Protein AF-A0A9Q7ZPT3-F1 (afdb_monomer_lite)

Structure (mmCIF, N/CA/C/O backbone):
data_AF-A0A9Q7ZPT3-F1
#
_entry.id   AF-A0A9Q7ZPT3-F1
#
loop_
_atom_site.group_PDB
_atom_site.id
_atom_site.type_symbol
_atom_site.label_atom_id
_atom_site.label_alt_id
_atom_site.label_comp_id
_atom_site.label_asym_id
_atom_site.label_entity_id
_atom_site.label_seq_id
_atom_site.pdbx_PDB_ins_code
_atom_site.Cartn_x
_atom_site.Cartn_y
_atom_site.Cartn_z
_atom_site.occupancy
_atom_site.B_iso_or_equiv
_atom_site.auth_seq_id
_atom_site.auth_comp_id
_atom_site.auth_asym_id
_atom_site.auth_atom_id
_atom_site.pdbx_PDB_model_num
ATOM 1 N N . MET A 1 1 ? 62.247 -33.772 -28.842 1.00 45.47 1 MET A N 1
ATOM 2 C CA . MET A 1 1 ? 61.050 -34.257 -28.126 1.00 45.47 1 MET A CA 1
ATOM 3 C C . MET A 1 1 ? 61.107 -33.730 -26.703 1.00 45.47 1 MET A C 1
ATOM 5 O O . MET A 1 1 ? 61.935 -34.231 -25.962 1.00 45.47 1 MET A O 1
ATOM 9 N N . SER A 1 2 ? 60.295 -32.715 -26.377 1.00 42.19 2 SER A N 1
ATOM 10 C CA . SER A 1 2 ? 59.961 -32.263 -25.012 1.00 42.19 2 SER A CA 1
ATOM 11 C C . SER A 1 2 ? 58.651 -31.461 -25.064 1.00 42.19 2 SER A C 1
ATOM 13 O O . SER A 1 2 ? 58.462 -30.663 -25.980 1.00 42.19 2 SER A O 1
ATOM 15 N N . ASN A 1 3 ? 57.762 -31.744 -24.109 1.00 43.91 3 ASN A N 1
ATOM 16 C CA . ASN A 1 3 ? 56.369 -31.297 -23.952 1.00 43.91 3 ASN A CA 1
ATOM 17 C C . ASN A 1 3 ? 56.110 -29.786 -24.113 1.00 43.91 3 ASN A C 1
ATOM 19 O O . ASN A 1 3 ? 56.794 -28.995 -23.464 1.00 43.91 3 ASN A O 1
ATOM 23 N N . PRO A 1 4 ? 55.024 -29.377 -24.796 1.00 50.50 4 PRO A N 1
ATOM 24 C CA . PRO A 1 4 ? 54.383 -28.100 -24.528 1.00 50.50 4 PRO A CA 1
ATOM 25 C C . PRO A 1 4 ? 53.414 -28.251 -23.345 1.00 50.50 4 PRO A C 1
ATOM 27 O O . PRO A 1 4 ? 52.416 -28.968 -23.422 1.00 50.50 4 PRO A O 1
ATOM 30 N N . SER A 1 5 ? 53.722 -27.578 -22.235 1.00 48.19 5 SER A N 1
ATOM 31 C CA . SER A 1 5 ? 52.800 -27.411 -21.110 1.00 48.19 5 SER A CA 1
ATOM 32 C C . SER A 1 5 ? 51.533 -26.707 -21.592 1.00 48.19 5 SER A C 1
ATOM 34 O O . SER A 1 5 ? 51.564 -25.546 -22.000 1.00 48.19 5 SER A O 1
ATOM 36 N N . VAL A 1 6 ? 50.419 -27.433 -21.556 1.00 46.09 6 VAL A N 1
ATOM 37 C CA . VAL A 1 6 ? 49.079 -26.914 -21.821 1.00 46.09 6 VAL A CA 1
ATOM 38 C C . VAL A 1 6 ? 48.706 -25.991 -20.664 1.00 46.09 6 VAL A C 1
ATOM 40 O O . VAL A 1 6 ? 48.404 -26.450 -19.564 1.00 46.09 6 VAL A O 1
ATOM 43 N N . TYR A 1 7 ? 48.748 -24.682 -20.899 1.00 45.62 7 TYR A N 1
ATOM 44 C CA . TYR A 1 7 ? 48.119 -23.713 -20.009 1.00 45.62 7 TYR A CA 1
ATOM 45 C C . TYR A 1 7 ? 46.606 -23.821 -20.200 1.00 45.62 7 TYR A C 1
ATOM 47 O O . TYR A 1 7 ? 46.051 -23.311 -21.170 1.00 45.62 7 TYR A O 1
ATOM 55 N N . ILE A 1 8 ? 45.945 -24.536 -19.291 1.00 49.62 8 ILE A N 1
ATOM 56 C CA . ILE A 1 8 ? 44.487 -24.530 -19.179 1.00 49.62 8 ILE A CA 1
ATOM 57 C C . ILE A 1 8 ? 44.114 -23.180 -18.568 1.00 49.62 8 ILE A C 1
ATOM 59 O O . ILE A 1 8 ? 44.253 -22.971 -17.363 1.00 49.62 8 ILE A O 1
ATOM 63 N N . SER A 1 9 ? 43.678 -22.248 -19.410 1.00 49.34 9 SER A N 1
ATOM 64 C CA . SER A 1 9 ? 42.980 -21.048 -18.967 1.00 49.34 9 SER A CA 1
ATOM 65 C C . SER A 1 9 ? 41.706 -21.507 -18.263 1.00 49.34 9 SER A C 1
ATOM 67 O O . SER A 1 9 ? 40.790 -22.008 -18.909 1.00 49.34 9 SER A O 1
ATOM 69 N N . GLN A 1 10 ? 41.673 -21.401 -16.934 1.00 46.66 10 GLN A N 1
ATOM 70 C CA . GLN A 1 10 ? 40.448 -21.556 -16.158 1.00 46.66 10 GLN A CA 1
ATOM 71 C C . GLN A 1 10 ? 39.431 -20.538 -16.678 1.00 46.66 10 GLN A C 1
ATOM 73 O O . GLN A 1 10 ? 39.513 -19.346 -16.379 1.00 46.66 10 GLN A O 1
ATOM 78 N N . GLU A 1 11 ? 38.479 -21.010 -17.480 1.00 44.56 11 GLU A N 1
ATOM 79 C CA . GLU A 1 11 ? 37.221 -20.320 -17.710 1.00 44.56 11 GLU A CA 1
ATOM 80 C C . GLU A 1 11 ? 36.544 -20.173 -16.346 1.00 44.56 11 GLU A C 1
ATOM 82 O O . GLU A 1 11 ? 35.924 -21.098 -15.821 1.00 44.56 11 GLU A O 1
ATOM 87 N N . ASN A 1 12 ? 36.714 -19.000 -15.735 1.00 46.56 12 ASN A N 1
ATOM 88 C CA . ASN A 1 12 ? 35.888 -18.551 -14.627 1.00 46.56 12 ASN A CA 1
ATOM 89 C C . ASN A 1 12 ? 34.462 -18.393 -15.165 1.00 46.56 12 ASN A C 1
ATOM 91 O O . ASN A 1 12 ? 34.041 -17.307 -15.563 1.00 46.56 12 ASN A O 1
ATOM 95 N N . MET A 1 13 ? 33.719 -19.500 -15.190 1.00 45.72 13 MET A N 1
ATOM 96 C CA . MET A 1 13 ? 32.273 -19.504 -15.330 1.00 45.72 13 MET A CA 1
ATOM 97 C C . MET A 1 13 ? 31.680 -18.848 -14.081 1.00 45.72 13 MET A C 1
ATOM 99 O O . MET A 1 13 ? 31.248 -19.513 -13.142 1.00 45.72 13 MET A O 1
ATOM 103 N N . ILE A 1 14 ? 31.667 -17.515 -14.055 1.00 53.78 14 ILE A N 1
ATOM 104 C CA . ILE A 1 14 ? 30.782 -16.769 -13.169 1.00 53.78 14 ILE A CA 1
ATOM 105 C C . ILE A 1 14 ? 29.375 -17.004 -13.720 1.00 53.78 14 ILE A C 1
ATOM 107 O O . ILE A 1 14 ? 28.887 -16.259 -14.567 1.00 53.78 14 ILE A O 1
ATOM 111 N N . SER A 1 15 ? 28.726 -18.077 -13.265 1.00 48.56 15 SER A N 1
ATOM 112 C CA . SER A 1 15 ? 27.282 -18.249 -13.401 1.00 48.56 15 SER A CA 1
ATOM 113 C C . SER A 1 15 ? 26.611 -17.210 -12.505 1.00 48.56 15 SER A C 1
ATOM 115 O O . SER A 1 15 ? 26.186 -17.504 -11.388 1.00 48.56 15 SER A O 1
ATOM 117 N N . GLY A 1 16 ? 26.574 -15.962 -12.973 1.00 49.50 16 GLY A N 1
ATOM 118 C CA . GLY A 1 16 ? 25.782 -14.913 -12.358 1.00 49.50 16 GLY A CA 1
ATOM 119 C C . GLY A 1 16 ? 24.321 -15.325 -12.441 1.00 49.50 16 GLY A C 1
ATOM 120 O O . GLY A 1 16 ? 23.749 -15.369 -13.528 1.00 49.50 16 GLY A O 1
ATOM 121 N N . VAL A 1 17 ? 23.716 -15.656 -11.302 1.00 49.78 17 VAL A N 1
ATOM 122 C CA . VAL A 1 17 ? 22.260 -15.753 -11.204 1.00 49.78 17 VAL A CA 1
ATOM 123 C C . VAL A 1 17 ? 21.730 -14.345 -11.449 1.00 49.78 17 VAL A C 1
ATOM 125 O O . VAL A 1 17 ? 21.716 -13.504 -10.552 1.00 49.78 17 VAL A O 1
ATOM 128 N N . VAL A 1 18 ? 21.359 -14.057 -12.694 1.00 52.34 18 VAL A N 1
ATOM 129 C CA . VAL A 1 18 ? 20.647 -12.831 -13.036 1.00 52.34 18 VAL A CA 1
ATOM 130 C C . VAL A 1 18 ? 19.228 -13.018 -12.518 1.00 52.34 18 VAL A C 1
ATOM 132 O O . VAL A 1 18 ? 18.401 -13.670 -13.154 1.00 52.34 18 VAL A O 1
ATOM 135 N N . PHE A 1 19 ? 18.948 -12.485 -11.331 1.00 58.59 19 PHE A N 1
ATOM 136 C CA . PHE A 1 19 ? 17.576 -12.316 -10.872 1.00 58.59 19 PHE A CA 1
ATOM 137 C C . PHE A 1 19 ? 16.932 -11.260 -11.768 1.00 58.59 19 PHE A C 1
ATOM 139 O O . PHE A 1 19 ? 17.056 -10.064 -11.519 1.00 58.59 19 PHE A O 1
ATOM 146 N N . ASN A 1 20 ? 16.292 -11.697 -12.851 1.00 69.62 20 ASN A N 1
ATOM 147 C CA . ASN A 1 20 ? 15.453 -10.804 -13.629 1.00 69.62 20 ASN A CA 1
ATOM 148 C C . ASN A 1 20 ? 14.204 -10.508 -12.789 1.00 69.62 20 ASN A C 1
ATOM 150 O O . ASN A 1 20 ? 13.357 -11.384 -12.598 1.00 69.62 20 ASN A O 1
ATOM 154 N N . VAL A 1 21 ? 14.135 -9.309 -12.212 1.00 76.81 21 VAL A N 1
ATOM 155 C CA . VAL A 1 21 ? 12.961 -8.867 -11.462 1.00 76.81 21 VAL A CA 1
ATOM 156 C C . VAL A 1 21 ? 11.893 -8.485 -12.474 1.00 76.81 21 VAL A C 1
ATOM 158 O O . VAL A 1 21 ? 12.027 -7.507 -13.203 1.00 76.81 21 VAL A O 1
ATOM 161 N N . ASP A 1 22 ? 10.813 -9.256 -12.505 1.00 88.94 22 ASP A N 1
ATOM 162 C CA . ASP A 1 22 ? 9.607 -8.876 -13.230 1.00 88.94 22 ASP A CA 1
ATOM 163 C C . ASP A 1 22 ? 8.914 -7.739 -12.462 1.00 88.94 22 ASP A C 1
ATOM 165 O O . ASP A 1 22 ? 8.123 -7.968 -11.536 1.00 88.94 22 ASP A O 1
ATOM 169 N N . TYR A 1 23 ? 9.294 -6.503 -12.796 1.00 89.75 23 TYR A N 1
ATOM 170 C CA . TYR A 1 23 ? 8.798 -5.296 -12.142 1.00 89.75 23 TYR A CA 1
ATOM 171 C C . TYR A 1 23 ? 7.285 -5.138 -12.298 1.00 89.75 23 TYR A C 1
ATOM 173 O O . TYR A 1 23 ? 6.624 -4.750 -11.338 1.00 89.75 23 TYR A O 1
ATOM 181 N N . GLU A 1 24 ? 6.719 -5.483 -13.458 1.00 91.75 24 GLU A N 1
ATOM 182 C CA . GLU A 1 24 ? 5.277 -5.374 -13.699 1.00 91.75 24 GLU A CA 1
ATOM 183 C C . GLU A 1 24 ? 4.504 -6.351 -12.811 1.00 91.75 24 GLU A C 1
ATOM 185 O O . GLU A 1 24 ? 3.591 -5.958 -12.077 1.00 91.75 24 GLU A O 1
ATOM 190 N N . ARG A 1 25 ? 4.882 -7.635 -12.835 1.00 92.44 25 ARG A N 1
ATOM 191 C CA . ARG A 1 25 ? 4.231 -8.650 -12.000 1.00 92.44 25 ARG A CA 1
ATOM 192 C C . ARG A 1 25 ? 4.352 -8.304 -10.527 1.00 92.44 25 ARG A C 1
ATOM 194 O O . ARG A 1 25 ? 3.400 -8.457 -9.764 1.00 92.44 25 ARG A O 1
ATOM 201 N N . SER A 1 26 ? 5.516 -7.831 -10.120 1.00 90.31 26 SER A N 1
ATOM 202 C CA . SER A 1 26 ? 5.744 -7.494 -8.727 1.00 90.31 26 SER A CA 1
ATOM 203 C C . SER A 1 26 ? 5.020 -6.231 -8.288 1.00 90.31 26 SER A C 1
ATOM 205 O O . SER A 1 26 ? 4.592 -6.149 -7.138 1.00 90.31 26 SER A O 1
ATOM 207 N N . MET A 1 27 ? 4.803 -5.284 -9.199 1.00 92.81 27 MET A N 1
ATOM 208 C CA . MET A 1 27 ? 3.963 -4.125 -8.940 1.00 92.81 27 MET A CA 1
ATOM 209 C C . MET A 1 27 ? 2.497 -4.525 -8.713 1.00 92.81 27 MET A C 1
ATOM 211 O O . MET A 1 27 ? 1.867 -4.034 -7.776 1.00 92.81 27 MET A O 1
ATOM 215 N N . LYS A 1 28 ? 1.972 -5.490 -9.484 1.00 94.38 28 LYS A N 1
ATOM 216 C CA . LYS A 1 28 ? 0.633 -6.064 -9.240 1.00 94.38 28 LYS A CA 1
ATOM 217 C C . LYS A 1 28 ? 0.534 -6.675 -7.839 1.00 94.38 28 LYS A C 1
ATOM 219 O O . LYS A 1 28 ? -0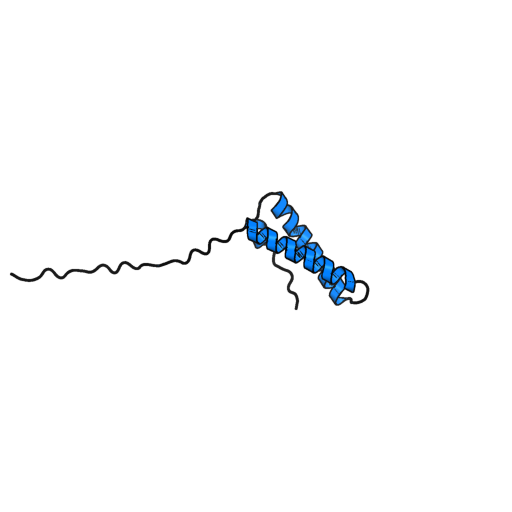.387 -6.343 -7.101 1.00 94.38 28 LYS A O 1
ATOM 224 N N . MET A 1 29 ? 1.536 -7.460 -7.426 1.00 93.88 29 MET A N 1
ATOM 225 C CA . MET A 1 29 ? 1.588 -8.031 -6.070 1.00 93.88 29 MET A CA 1
ATOM 226 C C . MET A 1 29 ? 1.633 -6.951 -4.974 1.00 93.88 29 MET A C 1
ATOM 228 O O . MET A 1 29 ? 0.985 -7.094 -3.939 1.00 93.88 29 MET A O 1
ATOM 232 N N . ARG A 1 30 ? 2.369 -5.851 -5.189 1.00 94.25 30 ARG A N 1
ATOM 233 C CA . ARG A 1 30 ? 2.423 -4.715 -4.248 1.00 94.25 30 ARG A CA 1
ATOM 234 C C . ARG A 1 30 ? 1.074 -4.004 -4.115 1.00 94.25 30 ARG A C 1
ATOM 236 O O . ARG A 1 30 ? 0.684 -3.671 -2.997 1.00 94.25 30 ARG A O 1
ATOM 243 N N . LEU A 1 31 ? 0.353 -3.797 -5.219 1.00 95.75 31 LEU A N 1
ATOM 244 C CA . LEU A 1 31 ? -0.994 -3.216 -5.194 1.00 95.75 31 LEU A CA 1
ATOM 245 C C . LEU A 1 31 ? -1.998 -4.129 -4.492 1.00 95.75 31 LEU A C 1
ATOM 247 O O . LEU A 1 31 ? -2.750 -3.661 -3.641 1.00 95.75 31 LEU A O 1
ATOM 251 N N . GLU A 1 32 ? -1.985 -5.424 -4.806 1.00 96.38 32 GLU A N 1
ATOM 252 C CA . GLU A 1 32 ? -2.842 -6.418 -4.150 1.00 96.38 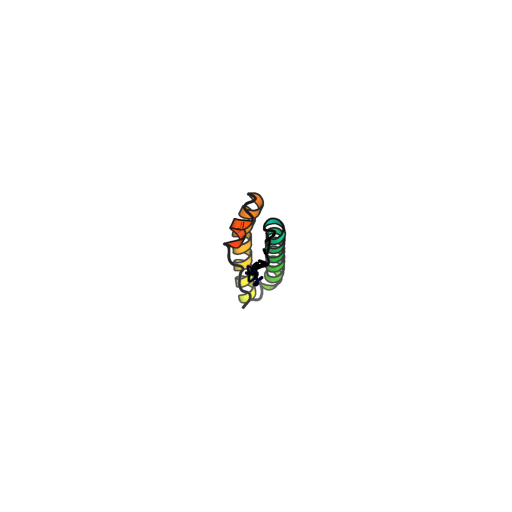32 GLU A CA 1
ATOM 253 C C . GLU A 1 32 ? -2.594 -6.461 -2.639 1.00 96.38 32 GLU A C 1
ATOM 255 O O . GLU A 1 32 ? -3.544 -6.450 -1.853 1.00 96.38 32 GLU A O 1
ATOM 260 N N . LEU A 1 33 ? -1.324 -6.435 -2.223 1.00 95.38 33 LEU A N 1
ATOM 261 C CA . LEU A 1 33 ? -0.951 -6.357 -0.814 1.00 95.38 33 LEU A CA 1
ATOM 262 C C . LEU A 1 33 ? -1.489 -5.079 -0.162 1.00 95.38 33 LEU A C 1
ATOM 264 O O . LEU A 1 33 ? -2.091 -5.154 0.905 1.00 95.38 33 LEU A O 1
ATOM 268 N N . ALA A 1 34 ? -1.315 -3.920 -0.802 1.00 96.31 34 ALA A N 1
ATOM 269 C CA . ALA A 1 34 ? -1.800 -2.653 -0.266 1.00 96.31 34 ALA A CA 1
ATOM 270 C C . ALA A 1 34 ? -3.328 -2.648 -0.094 1.00 96.31 34 ALA A C 1
ATOM 272 O O . ALA A 1 34 ? -3.821 -2.282 0.972 1.00 96.31 34 ALA A O 1
ATOM 273 N N . ILE A 1 35 ? -4.075 -3.120 -1.097 1.00 96.69 35 ILE A N 1
ATOM 274 C CA . ILE A 1 35 ? -5.542 -3.217 -1.047 1.00 96.69 35 ILE A CA 1
ATOM 275 C C . ILE A 1 35 ? -5.986 -4.167 0.071 1.00 96.69 35 ILE A C 1
ATOM 277 O O . ILE A 1 35 ? -6.848 -3.808 0.873 1.00 96.69 35 ILE A O 1
ATOM 281 N N . SER A 1 36 ? -5.377 -5.352 0.157 1.00 96.19 36 SER A N 1
ATOM 282 C CA . SER A 1 36 ? -5.689 -6.346 1.191 1.00 96.19 36 SER A CA 1
ATOM 283 C C . SER A 1 36 ? -5.416 -5.806 2.600 1.00 96.19 36 SER A C 1
ATOM 285 O O . SER A 1 36 ? -6.255 -5.927 3.495 1.00 96.19 36 SER A O 1
ATOM 287 N N . SER A 1 37 ? -4.286 -5.121 2.795 1.00 95.38 37 SER A N 1
ATOM 288 C CA . SER A 1 37 ? -3.943 -4.478 4.065 1.00 95.38 37 SER A CA 1
ATOM 289 C C . SER A 1 37 ? -4.923 -3.361 4.435 1.00 95.38 37 SER A C 1
ATOM 291 O O . SER A 1 37 ? -5.377 -3.308 5.577 1.00 95.38 37 SER A O 1
ATOM 293 N N . ILE A 1 38 ? -5.309 -2.503 3.484 1.00 96.50 38 ILE A N 1
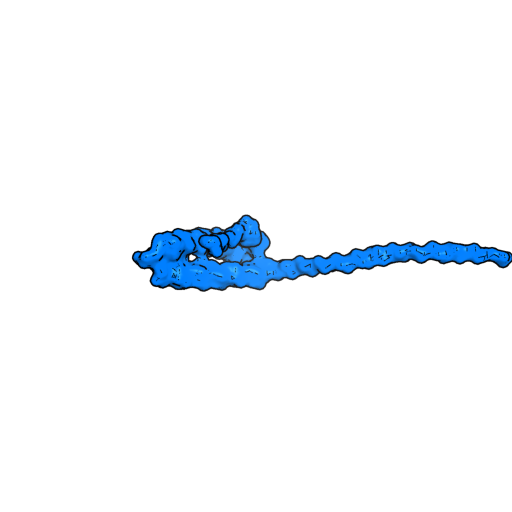ATOM 294 C CA . ILE A 1 38 ? -6.316 -1.451 3.705 1.00 96.50 38 ILE A CA 1
ATOM 295 C C . ILE A 1 38 ? -7.642 -2.071 4.156 1.00 96.50 38 ILE A C 1
ATOM 297 O O . ILE A 1 38 ? -8.182 -1.658 5.178 1.00 96.50 38 ILE A O 1
ATOM 301 N N . GLN A 1 39 ? -8.132 -3.095 3.451 1.00 95.62 39 GLN A N 1
ATOM 302 C CA . GLN A 1 39 ? -9.375 -3.792 3.805 1.00 95.62 39 GLN A CA 1
ATOM 303 C C . GLN A 1 39 ? -9.299 -4.455 5.186 1.00 95.62 39 GLN A C 1
ATOM 305 O O . GLN A 1 39 ? -10.254 -4.408 5.963 1.00 95.62 39 GLN A O 1
ATOM 310 N N . ARG A 1 40 ? -8.153 -5.056 5.520 1.00 93.69 40 ARG A N 1
ATOM 311 C CA . ARG A 1 40 ? -7.924 -5.677 6.827 1.00 93.69 40 ARG A CA 1
ATOM 312 C C . ARG A 1 40 ? -8.015 -4.659 7.960 1.00 93.69 40 ARG A C 1
ATOM 314 O O . ARG A 1 40 ? -8.649 -4.936 8.976 1.00 93.69 40 ARG A O 1
ATOM 321 N N . PHE A 1 41 ? -7.359 -3.509 7.817 1.00 94.88 41 PHE A N 1
ATOM 322 C CA . PHE A 1 41 ? -7.301 -2.515 8.887 1.00 94.88 41 PHE A CA 1
ATOM 323 C C . PHE A 1 41 ? -8.533 -1.615 8.931 1.00 94.88 41 PHE A C 1
ATOM 325 O O . PHE A 1 41 ? -8.893 -1.176 10.020 1.00 94.88 41 PHE A O 1
ATOM 332 N N . SER A 1 42 ? -9.235 -1.399 7.814 1.00 94.75 42 SER A N 1
ATOM 333 C CA . SER A 1 42 ? -10.473 -0.612 7.802 1.00 94.75 42 SER A CA 1
ATOM 334 C C . SER A 1 42 ? -11.541 -1.200 8.718 1.00 94.75 42 SER A C 1
ATOM 336 O O . SER A 1 42 ? -12.216 -0.455 9.416 1.00 94.75 42 SER A O 1
ATOM 338 N N . ALA A 1 43 ? -11.645 -2.530 8.781 1.00 89.75 43 ALA A N 1
ATOM 339 C CA . ALA A 1 43 ? -12.594 -3.212 9.661 1.00 89.75 43 ALA A CA 1
ATOM 340 C C . ALA A 1 43 ? -12.290 -3.030 11.162 1.00 89.75 43 ALA A C 1
ATOM 342 O O . ALA A 1 43 ? -13.176 -3.201 11.994 1.00 89.75 43 ALA A O 1
ATOM 343 N N . LEU A 1 44 ? -11.042 -2.713 11.518 1.00 91.56 44 LEU A N 1
ATOM 344 C CA . LEU A 1 44 ? -10.568 -2.635 12.905 1.00 91.56 44 LEU A CA 1
ATOM 345 C C . LEU A 1 44 ? -10.299 -1.192 13.365 1.00 91.56 44 LEU A C 1
ATOM 347 O O . LEU A 1 44 ? -10.254 -0.929 14.565 1.00 91.56 44 LEU A O 1
ATOM 351 N N . ALA A 1 45 ? -10.128 -0.255 12.430 1.00 91.06 45 ALA A N 1
ATOM 352 C CA . ALA A 1 45 ? -9.690 1.116 12.691 1.00 91.06 45 ALA A CA 1
ATOM 353 C C . ALA A 1 45 ? -10.651 1.939 13.565 1.00 91.06 45 ALA A C 1
ATOM 355 O O . ALA A 1 45 ? -10.211 2.886 14.213 1.00 91.06 45 ALA A O 1
ATOM 356 N N . GLU A 1 46 ? -11.936 1.582 13.607 1.00 90.31 46 GLU A N 1
ATOM 357 C CA . GLU A 1 46 ? -12.928 2.240 14.471 1.00 90.31 46 GLU A CA 1
ATOM 358 C C . GLU A 1 46 ? -12.741 1.900 15.958 1.00 90.31 46 GLU A C 1
ATOM 360 O O . GLU A 1 46 ? -13.155 2.666 16.827 1.00 90.31 46 GLU A O 1
ATOM 365 N N . PHE A 1 47 ? -12.097 0.769 16.258 1.00 92.06 47 PHE A N 1
ATOM 366 C CA . PHE A 1 47 ? -11.991 0.217 17.611 1.00 92.06 47 PHE A CA 1
ATOM 367 C C . PHE A 1 47 ? -10.550 0.175 18.133 1.00 92.06 47 PHE A C 1
ATOM 369 O O . PHE A 1 47 ? -10.339 0.110 19.343 1.00 92.06 47 PHE A O 1
ATOM 376 N N . ASP A 1 48 ? -9.559 0.218 17.239 1.00 94.50 48 ASP A N 1
ATOM 377 C CA . ASP A 1 48 ? -8.139 0.107 17.568 1.00 94.50 48 ASP A CA 1
ATOM 378 C C . ASP A 1 48 ? -7.316 1.226 16.905 1.00 94.50 48 ASP A C 1
ATOM 380 O O . ASP A 1 48 ? -7.203 1.326 15.679 1.00 94.50 48 ASP A O 1
ATOM 384 N N . ALA A 1 49 ? -6.677 2.052 17.738 1.00 93.44 49 ALA A N 1
ATOM 385 C CA . ALA A 1 49 ? -5.805 3.139 17.302 1.00 93.44 49 ALA A CA 1
ATOM 386 C C . ALA A 1 49 ? -4.579 2.646 16.509 1.00 93.44 49 ALA A C 1
ATOM 388 O O . ALA A 1 49 ? -4.109 3.342 15.605 1.00 93.44 49 ALA A O 1
ATOM 389 N N . GLN A 1 50 ? -4.063 1.448 16.804 1.00 92.94 50 GLN A N 1
ATOM 390 C CA . GLN A 1 50 ? -2.988 0.850 16.015 1.00 92.94 50 GLN A CA 1
ATOM 391 C C . GLN A 1 50 ? -3.488 0.444 14.631 1.00 92.94 50 GLN A C 1
ATOM 393 O O . GLN A 1 50 ? -2.809 0.717 13.641 1.00 92.94 50 GLN A O 1
ATOM 398 N N . ALA A 1 51 ? -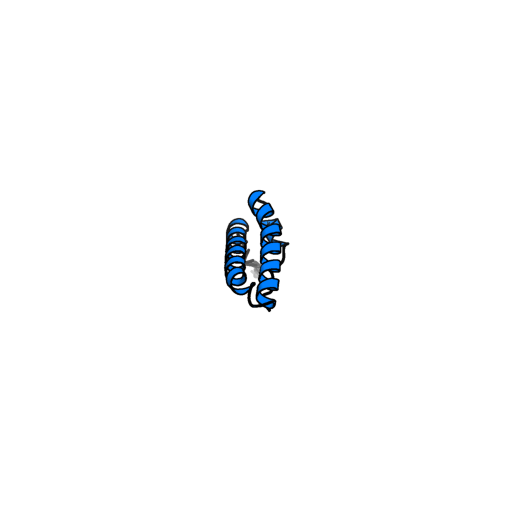4.677 -0.156 14.542 1.00 93.56 51 ALA A N 1
ATOM 399 C CA . ALA A 1 51 ? -5.295 -0.473 13.259 1.00 93.56 51 ALA A CA 1
ATOM 400 C C . ALA A 1 51 ? -5.572 0.795 12.438 1.00 93.56 51 ALA A C 1
ATOM 402 O O . ALA A 1 51 ? -5.283 0.815 11.246 1.00 93.56 51 ALA A O 1
ATOM 403 N N . SER A 1 52 ? -6.026 1.877 13.075 1.00 95.44 52 SER A N 1
ATOM 404 C CA . SER A 1 52 ? -6.207 3.181 12.424 1.00 95.44 52 SER A CA 1
ATOM 405 C C . SER A 1 52 ? -4.894 3.741 11.857 1.00 95.44 52 SER A C 1
ATOM 407 O O . SER A 1 52 ? -4.829 4.143 10.694 1.00 95.44 52 SER A O 1
ATOM 409 N N . ASN A 1 53 ? -3.800 3.675 12.624 1.00 95.19 53 ASN A N 1
ATOM 410 C CA . ASN A 1 53 ? -2.476 4.084 12.145 1.00 95.19 53 ASN A CA 1
ATOM 411 C C . ASN A 1 53 ? -2.006 3.224 10.957 1.00 95.19 53 ASN A C 1
ATOM 413 O O . ASN A 1 53 ? -1.518 3.751 9.956 1.00 95.19 53 ASN A O 1
ATOM 417 N N . ARG A 1 54 ? -2.190 1.900 11.037 1.00 95.06 54 ARG A N 1
ATOM 418 C CA . ARG A 1 54 ? -1.836 0.983 9.945 1.00 95.06 54 ARG A CA 1
ATOM 419 C C . ARG A 1 54 ? -2.668 1.255 8.693 1.00 95.06 54 ARG A C 1
ATOM 421 O O . ARG A 1 54 ? -2.097 1.324 7.609 1.00 95.06 54 ARG A O 1
ATOM 428 N N . LEU A 1 55 ? -3.973 1.484 8.834 1.00 96.19 55 LEU A N 1
ATOM 429 C CA . LEU A 1 55 ? -4.848 1.883 7.733 1.00 96.19 55 LEU A CA 1
ATOM 430 C C . LEU A 1 55 ? -4.329 3.149 7.041 1.00 96.19 55 LEU A C 1
ATOM 432 O O . LEU A 1 55 ? -4.232 3.172 5.814 1.00 96.19 55 LEU A O 1
ATOM 436 N N . ALA A 1 56 ? -3.959 4.176 7.812 1.00 96.31 56 ALA A N 1
ATOM 437 C CA . ALA A 1 56 ? -3.421 5.419 7.268 1.00 96.31 56 ALA A CA 1
ATOM 438 C C . ALA A 1 56 ? -2.121 5.182 6.479 1.00 96.31 56 ALA A C 1
ATOM 440 O O . ALA A 1 56 ? -2.032 5.582 5.319 1.00 96.31 56 ALA A O 1
ATOM 441 N N . LYS A 1 57 ? -1.156 4.450 7.055 1.00 96.50 57 LYS A N 1
ATOM 442 C CA . LYS A 1 57 ? 0.123 4.126 6.395 1.00 96.50 57 LYS A CA 1
ATOM 443 C C . LYS A 1 57 ? -0.059 3.349 5.094 1.00 96.50 57 LYS A C 1
ATOM 445 O O . LYS A 1 57 ? 0.576 3.654 4.090 1.00 96.50 57 LYS A O 1
ATOM 450 N N . TRP A 1 58 ? -0.925 2.338 5.102 1.00 96.75 58 TRP A N 1
ATOM 451 C CA . TRP A 1 58 ? -1.196 1.540 3.908 1.00 96.75 58 TRP A CA 1
ATOM 452 C C . TRP A 1 58 ? -1.960 2.331 2.839 1.00 96.75 58 TRP A C 1
ATOM 454 O O . TRP A 1 58 ? -1.701 2.145 1.651 1.00 96.75 58 TRP A O 1
ATOM 464 N N . SER A 1 59 ? -2.835 3.257 3.242 1.00 97.38 59 SER A N 1
ATOM 465 C CA . SER A 1 59 ? -3.529 4.166 2.317 1.00 97.38 59 SER A CA 1
ATOM 466 C C . SER A 1 59 ? -2.572 5.167 1.663 1.00 97.38 59 SER A C 1
ATOM 468 O O . SER A 1 59 ? -2.668 5.418 0.461 1.00 97.38 59 SER A O 1
ATOM 470 N N . GLU A 1 60 ? -1.620 5.707 2.428 1.00 97.44 60 GLU A N 1
ATOM 471 C CA . GLU A 1 60 ? -0.549 6.571 1.917 1.00 97.44 60 GLU A CA 1
ATOM 472 C C . GLU A 1 60 ? 0.348 5.810 0.934 1.00 97.44 60 GLU A C 1
ATOM 474 O O . GLU A 1 60 ? 0.567 6.272 -0.185 1.00 97.44 60 GLU A O 1
ATOM 479 N N . TYR A 1 61 ? 0.776 4.598 1.303 1.00 97.00 61 TYR A N 1
ATOM 480 C CA . TYR A 1 61 ? 1.562 3.733 0.426 1.00 97.00 61 TYR A CA 1
ATOM 481 C C . TYR A 1 61 ? 0.843 3.442 -0.896 1.00 97.00 61 TYR A C 1
ATOM 483 O O . TYR A 1 61 ? 1.418 3.650 -1.962 1.00 97.00 61 TYR A O 1
ATOM 491 N N . TYR A 1 62 ? -0.428 3.021 -0.847 1.00 97.06 62 TYR A N 1
ATOM 492 C CA . TYR A 1 62 ? -1.236 2.793 -2.049 1.00 97.06 62 TYR A CA 1
ATOM 493 C C . TYR A 1 62 ? -1.306 4.046 -2.931 1.00 97.06 62 TYR A C 1
ATOM 495 O O . TYR A 1 62 ? -1.106 3.965 -4.143 1.00 97.06 62 TYR A O 1
ATOM 503 N N . SER A 1 63 ? -1.544 5.207 -2.318 1.00 97.31 63 SER A N 1
ATOM 504 C CA . SER A 1 63 ? -1.641 6.489 -3.025 1.00 97.31 63 SER A CA 1
ATOM 505 C C . SER A 1 63 ? -0.327 6.888 -3.700 1.00 97.31 63 SER A C 1
ATOM 507 O O . SER A 1 63 ? -0.360 7.533 -4.745 1.00 97.31 63 SER A O 1
ATOM 509 N N . ALA A 1 64 ? 0.815 6.479 -3.143 1.00 96.31 64 ALA A N 1
ATOM 510 C CA . ALA A 1 64 ? 2.129 6.712 -3.728 1.00 96.31 64 ALA A CA 1
ATOM 511 C C . ALA A 1 64 ? 2.440 5.751 -4.889 1.00 96.31 64 ALA A C 1
ATOM 513 O O . ALA A 1 64 ? 2.977 6.179 -5.906 1.00 96.31 64 ALA A O 1
ATOM 514 N N . ILE A 1 65 ? 2.090 4.463 -4.772 1.00 95.88 65 ILE A N 1
ATOM 515 C CA . ILE A 1 65 ? 2.461 3.458 -5.783 1.00 95.88 65 ILE A CA 1
ATOM 516 C C . ILE A 1 65 ? 1.450 3.350 -6.939 1.00 95.88 65 ILE A C 1
ATOM 518 O O . ILE A 1 65 ? 1.830 2.999 -8.053 1.00 95.88 65 ILE A O 1
ATOM 522 N N . ASN A 1 66 ? 0.164 3.649 -6.725 1.00 95.62 66 ASN A N 1
ATOM 523 C CA . ASN A 1 66 ? -0.863 3.509 -7.764 1.00 95.62 66 ASN A CA 1
ATOM 524 C C . ASN A 1 66 ? -0.602 4.390 -9.010 1.00 95.62 66 ASN A C 1
ATOM 526 O O . ASN A 1 66 ? -0.715 3.872 -10.123 1.00 95.62 66 ASN A O 1
ATOM 530 N N . PRO A 1 67 ? -0.178 5.665 -8.883 1.00 96.12 67 PRO A N 1
ATOM 531 C CA . PRO A 1 67 ? 0.224 6.469 -10.037 1.00 96.12 67 PRO A CA 1
ATOM 532 C C . PRO A 1 67 ? 1.377 5.848 -10.834 1.00 96.12 67 PRO A C 1
ATOM 534 O O . PRO A 1 67 ? 1.359 5.890 -12.061 1.00 96.12 67 PRO A O 1
ATOM 537 N N . GLU A 1 68 ? 2.346 5.217 -10.164 1.00 94.69 68 GLU A N 1
ATOM 538 C CA . GLU A 1 68 ? 3.469 4.544 -10.828 1.00 94.69 68 GLU A CA 1
ATOM 539 C C . GLU A 1 68 ? 2.989 3.375 -11.703 1.00 94.69 68 GLU A C 1
ATOM 541 O O . GLU A 1 68 ? 3.445 3.224 -12.836 1.00 94.69 68 GLU A O 1
ATOM 546 N N . MET A 1 69 ? 2.000 2.601 -11.233 1.00 92.19 69 MET A N 1
ATOM 547 C CA . MET A 1 69 ? 1.346 1.563 -12.043 1.00 92.19 69 MET A CA 1
ATOM 548 C C . MET A 1 69 ? 0.642 2.154 -13.264 1.00 92.19 69 MET A C 1
ATOM 550 O O . MET A 1 69 ? 0.800 1.643 -14.372 1.00 92.19 69 MET A O 1
ATOM 554 N N . MET A 1 70 ? -0.141 3.218 -13.065 1.00 93.88 70 MET A N 1
ATOM 555 C CA . MET A 1 70 ? -0.922 3.849 -14.134 1.00 93.88 70 MET A CA 1
ATOM 556 C C . MET A 1 70 ? -0.031 4.471 -15.215 1.00 93.88 70 MET A C 1
ATOM 558 O O . MET A 1 70 ? -0.395 4.461 -16.388 1.00 93.88 70 MET A O 1
ATOM 562 N N . ASN A 1 71 ? 1.148 4.961 -14.827 1.00 95.38 71 ASN A N 1
ATOM 563 C CA . ASN A 1 71 ? 2.132 5.553 -15.730 1.00 95.38 71 ASN A CA 1
ATOM 564 C C . ASN A 1 71 ? 3.087 4.521 -16.359 1.00 95.38 71 ASN A C 1
ATOM 566 O O . ASN A 1 71 ? 3.952 4.899 -17.146 1.00 95.38 71 ASN A O 1
ATOM 570 N N . GLY A 1 72 ? 2.974 3.235 -16.006 1.00 92.25 72 GLY A N 1
ATOM 571 C CA . GLY A 1 72 ? 3.887 2.184 -16.471 1.00 92.25 72 GLY A CA 1
ATOM 572 C C . GLY A 1 72 ? 5.296 2.254 -15.865 1.00 92.25 72 GLY A C 1
ATOM 573 O O . GLY A 1 72 ? 6.210 1.595 -16.355 1.00 92.25 72 GLY A O 1
ATOM 574 N N . ASN A 1 73 ? 5.498 3.034 -14.798 1.00 93.31 73 ASN A N 1
ATOM 575 C CA . ASN A 1 73 ? 6.779 3.169 -14.104 1.00 93.31 73 ASN A CA 1
ATOM 576 C C . ASN A 1 73 ? 6.919 2.124 -12.984 1.00 93.31 73 ASN A C 1
ATOM 578 O O . ASN A 1 73 ? 6.958 2.432 -11.792 1.00 93.31 73 ASN A O 1
ATOM 582 N N . TYR A 1 74 ? 6.996 0.850 -13.364 1.00 90.81 74 TYR A N 1
ATOM 583 C CA . TYR A 1 74 ? 7.007 -0.256 -12.401 1.00 90.81 74 TYR A CA 1
ATOM 584 C C . TYR A 1 74 ? 8.251 -0.276 -11.499 1.00 90.81 74 TYR A C 1
ATOM 586 O O . TYR A 1 74 ? 8.173 -0.678 -10.339 1.00 90.81 74 TYR A O 1
ATOM 594 N N . GLU A 1 75 ? 9.396 0.195 -12.000 1.00 88.50 75 GLU A N 1
ATOM 595 C CA . GLU A 1 75 ? 10.621 0.323 -11.205 1.00 88.50 75 GLU A CA 1
ATOM 596 C C . GLU A 1 75 ? 10.522 1.471 -10.184 1.00 88.50 75 GLU A C 1
ATOM 598 O O . GLU A 1 75 ? 11.036 1.361 -9.069 1.00 88.50 75 GLU A O 1
ATOM 603 N N . GLY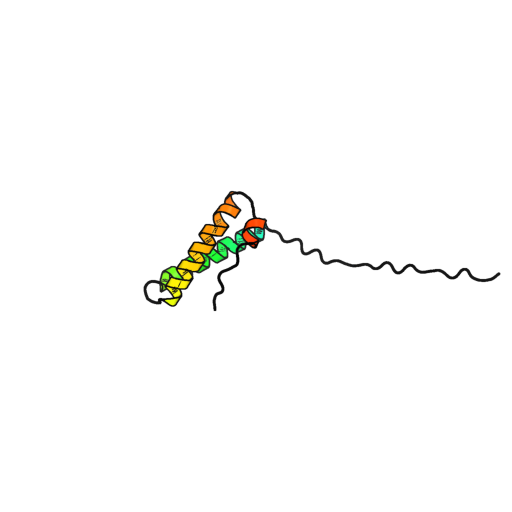 A 1 76 ? 9.813 2.557 -10.513 1.00 87.06 76 GLY A N 1
ATOM 604 C CA . GLY A 1 76 ? 9.570 3.677 -9.599 1.00 87.06 76 GLY A CA 1
ATOM 605 C C . GLY A 1 76 ? 8.916 3.238 -8.289 1.00 87.06 76 GLY A C 1
ATOM 606 O O . GLY A 1 76 ? 9.369 3.621 -7.210 1.00 87.06 76 GLY A O 1
ATOM 607 N N . ALA A 1 77 ? 7.943 2.329 -8.368 1.00 86.38 77 ALA A N 1
ATOM 608 C CA . ALA A 1 77 ? 7.248 1.794 -7.200 1.00 86.38 77 ALA A CA 1
ATOM 609 C C . ALA A 1 77 ? 8.144 0.986 -6.241 1.00 86.38 77 ALA A C 1
ATOM 611 O O . ALA A 1 77 ? 7.797 0.799 -5.073 1.00 86.38 77 ALA A O 1
ATOM 612 N N . TYR A 1 78 ? 9.303 0.504 -6.700 1.00 86.25 78 TYR A N 1
ATOM 613 C CA . TYR A 1 78 ? 10.266 -0.203 -5.851 1.00 86.25 78 TYR A CA 1
ATOM 614 C C . TYR A 1 78 ? 11.100 0.716 -4.968 1.00 86.25 78 TYR A C 1
ATOM 616 O O . TYR A 1 78 ? 11.632 0.259 -3.957 1.00 86.25 78 TYR A O 1
ATOM 624 N N . LYS A 1 79 ? 11.187 1.997 -5.326 1.00 89.00 79 LYS A N 1
ATOM 625 C CA . LYS A 1 79 ? 11.844 3.029 -4.516 1.00 89.00 79 LYS A CA 1
ATOM 626 C C . LYS A 1 79 ? 10.964 3.477 -3.348 1.00 89.00 79 LYS A C 1
ATOM 628 O O . LYS A 1 79 ? 11.451 4.144 -2.443 1.00 89.00 79 LYS A O 1
ATOM 633 N N . ILE A 1 80 ? 9.683 3.103 -3.368 1.00 91.88 80 ILE A N 1
ATOM 634 C CA . ILE A 1 80 ? 8.724 3.369 -2.302 1.00 91.88 80 ILE A CA 1
ATOM 635 C C . ILE A 1 80 ? 8.756 2.183 -1.332 1.00 91.88 80 ILE A C 1
ATOM 637 O O . ILE A 1 80 ? 8.464 1.033 -1.695 1.00 91.88 80 ILE A O 1
ATOM 641 N N . GLU A 1 81 ? 9.150 2.469 -0.093 1.00 92.88 81 GLU A N 1
ATOM 642 C CA . GLU A 1 81 ? 9.270 1.469 0.964 1.00 92.88 81 GLU A CA 1
ATOM 643 C C . GLU A 1 81 ? 7.903 0.913 1.369 1.00 92.88 81 GLU A C 1
ATOM 645 O O . GLU A 1 81 ? 6.911 1.635 1.459 1.00 92.88 81 GLU A O 1
ATOM 650 N N . LEU A 1 82 ? 7.859 -0.397 1.621 1.00 92.88 82 LEU A N 1
ATOM 651 C CA . LEU A 1 82 ? 6.669 -1.049 2.159 1.00 92.88 82 LEU A CA 1
ATOM 652 C C . LEU A 1 82 ? 6.441 -0.605 3.613 1.00 92.88 82 LEU A C 1
ATOM 654 O O . LEU A 1 82 ? 7.401 -0.579 4.390 1.00 92.88 82 LEU A O 1
ATOM 658 N N . PRO A 1 83 ? 5.188 -0.344 4.029 1.00 93.75 83 PRO A N 1
ATOM 659 C CA . PRO A 1 83 ? 4.868 -0.150 5.433 1.00 93.75 83 PRO A CA 1
ATOM 660 C C . PRO A 1 83 ? 5.286 -1.377 6.245 1.00 93.75 83 PRO A C 1
ATOM 662 O O . PRO A 1 83 ? 4.938 -2.511 5.915 1.00 93.75 83 PRO A O 1
ATOM 665 N N . VAL A 1 84 ? 6.040 -1.159 7.321 1.00 84.00 84 VAL A N 1
ATOM 666 C CA . VAL A 1 84 ? 6.467 -2.254 8.193 1.00 84.00 84 V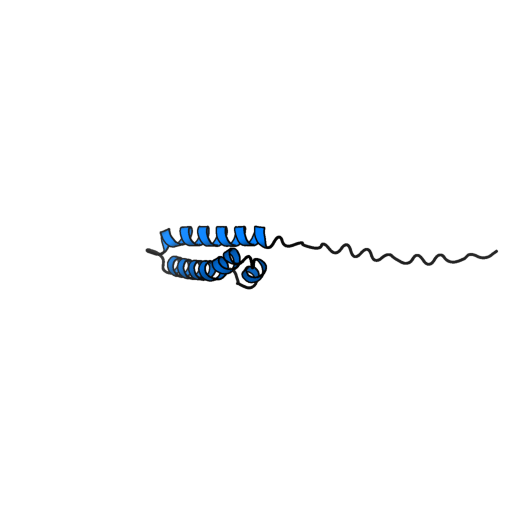AL A CA 1
ATOM 667 C C . VAL A 1 84 ? 5.360 -2.551 9.203 1.00 84.00 84 VAL A C 1
ATOM 669 O O . VAL A 1 84 ? 5.054 -1.719 10.058 1.00 84.00 84 VAL A O 1
ATOM 672 N N . ASP A 1 85 ? 4.796 -3.756 9.136 1.00 65.12 85 ASP A N 1
ATOM 673 C CA . ASP A 1 85 ? 3.881 -4.290 10.147 1.00 65.12 85 ASP A CA 1
ATOM 674 C C . ASP A 1 85 ? 4.675 -4.781 11.375 1.00 65.12 85 ASP A C 1
ATOM 676 O O . ASP A 1 85 ? 4.791 -5.981 11.610 1.00 65.12 85 ASP A O 1
ATOM 680 N N . ARG A 1 86 ? 5.266 -3.866 12.149 1.00 54.25 86 ARG A N 1
ATOM 681 C CA . ARG A 1 86 ? 5.793 -4.181 13.492 1.00 54.25 86 ARG A CA 1
ATOM 682 C C . ARG A 1 86 ? 4.780 -3.856 14.573 1.00 54.25 86 ARG A C 1
ATOM 684 O O . ARG A 1 86 ? 3.967 -2.930 14.358 1.00 54.25 86 ARG A O 1
#

Foldseek 3Di:
DDDDDDPDPPPPPPPPPPPPDPLLVVLVVLLVVLVVLLVVLVVVLVPDVVSVVSNVLSVVLNVLSVVCNVVVVSVSNVVRDDDDPD

pLDDT: mean 82.26, std 19.31, range [42.19, 97.44]

Organism: NCBI:txid133448

Radius of gyration: 24.11 Å; chains: 1; bounding box: 74×41×46 Å

Secondary structure (DSSP, 8-state):
----------------------HHHHHHHHHHHHHHHHHHHHTTTTT-HHHHHHHHHHHHHHHHHHHHHHTT-TTGGGGSPPPP--

Sequence (86 aa):
MSNPSVYISQENMISGVVFNVDYERSMKMRLELAISSIQRFSALAEFDAQASNRLAKWSEYYSAINPEMMNGNYEGAYKIELPVDR